Protein AF-A0A662HJH4-F1 (afdb_monomer)

Sequence (136 aa):
MTPLTIWFDTIWGRVGVPEEVVRKVVSTVLCPNPYWSYSRFLTREEVSSYLEGSEDPGLLAKVAKYVLFYAENMAFNGYLMHLALKGREEADQYLEWMMGLLKRLRELAIQAEAGATRELVWEMISLCLKYGLDPF

pLDDT: mean 96.34, std 5.33, range [55.91, 98.81]

Mean predicted aligned error: 2.82 Å

Secondary structure (DSSP, 8-state):
-PPPEEEEEETTEEEEEEHHHHHHH-SS---S---HHHH-SS-HHHHHHHHTT---HHHHHHHHHHHHHHHHHHHHHHHHHHHHHT-HHHHHHHHHHHHHHHHHHHHHHHHHHHH--HHHHHHHHHHHHHTT----

Solvent-accessible surface area (backbone atoms only — not comparable to full-atom values): 7686 Å² total; per-residue (Å²): 130,83,77,58,67,47,76,45,85,48,102,78,46,78,44,80,41,48,46,69,57,53,56,70,55,42,83,73,66,91,52,99,50,54,51,36,90,74,53,59,80,45,52,70,67,57,51,50,43,49,74,76,62,57,74,52,43,69,59,38,26,51,50,28,49,46,50,42,37,30,51,29,36,52,53,48,49,52,30,52,51,30,37,56,77,68,30,63,69,57,14,52,54,53,42,59,61,48,46,60,56,54,54,52,36,52,57,51,33,55,47,20,73,77,62,27,43,66,67,59,41,47,53,51,50,53,52,34,48,76,73,75,40,78,84,122

Nearest PDB structures (foldseek):
  6ot9-assembly1_A  TM=5.435E-01  e=3.006E+00  Escherichia coli
  3tom-assembly3_B  TM=5.508E-01  e=3.182E+00  Escherichia coli

Foldseek 3Di:
DPFDWDWDQDPLGIDTDGVVVLVLLDVDDADPDLQCVPVVLDDPVLVVCLVVPDFPLVSQLSLLSSLLRQLSNVLVVVLVVCCSPPNDVRSVVSNVVSSVLNVVSVVLSVVSVVTGGSVSSVVSQVSCVVVVHHND

Radius of gyration: 15.69 Å; Cα contacts (8 Å, |Δi|>4): 166; chains: 1; bounding box: 48×25×41 Å

Structure (mmCIF, N/CA/C/O backbone):
data_AF-A0A662HJH4-F1
#
_entry.id   AF-A0A662HJH4-F1
#
loop_
_atom_site.group_PDB
_atom_site.id
_atom_site.type_symbol
_atom_site.label_atom_id
_atom_site.label_alt_id
_atom_site.label_comp_id
_atom_site.label_asym_id
_atom_site.label_entity_id
_atom_site.label_seq_id
_atom_site.pdbx_PDB_ins_code
_atom_site.Cartn_x
_atom_site.Cartn_y
_atom_site.Cartn_z
_atom_site.occupancy
_atom_site.B_iso_or_equiv
_atom_site.auth_seq_id
_atom_site.auth_comp_id
_atom_site.auth_asym_id
_atom_site.auth_atom_id
_atom_site.pdbx_PDB_model_num
ATOM 1 N N . MET A 1 1 ? 28.678 -10.997 -4.151 1.00 55.91 1 MET A N 1
ATOM 2 C CA . MET A 1 1 ? 27.535 -11.856 -4.530 1.00 55.91 1 MET A CA 1
ATOM 3 C C . MET A 1 1 ? 26.724 -11.103 -5.562 1.00 55.91 1 MET A C 1
ATOM 5 O O . MET A 1 1 ? 26.527 -9.910 -5.371 1.00 55.91 1 MET A O 1
ATOM 9 N N . THR A 1 2 ? 26.303 -11.749 -6.645 1.00 59.94 2 THR A N 1
ATOM 10 C CA . THR A 1 2 ? 25.379 -11.139 -7.612 1.00 59.94 2 THR A CA 1
ATOM 11 C C . THR A 1 2 ? 24.013 -10.970 -6.939 1.00 59.94 2 THR A C 1
ATOM 13 O O . THR A 1 2 ? 23.566 -11.931 -6.307 1.00 59.94 2 THR A O 1
ATOM 16 N N . PRO A 1 3 ? 23.357 -9.798 -7.016 1.00 75.75 3 PRO A N 1
ATOM 17 C CA . PRO A 1 3 ? 22.027 -9.620 -6.441 1.00 75.75 3 PRO A CA 1
ATOM 18 C C . PRO A 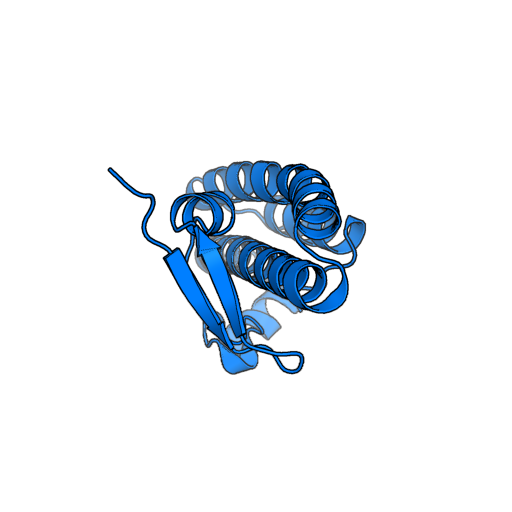1 3 ? 21.051 -10.630 -7.054 1.00 75.75 3 PRO A C 1
ATOM 20 O O . PRO A 1 3 ? 21.019 -10.802 -8.277 1.00 75.75 3 PRO A O 1
ATOM 23 N N . LEU A 1 4 ? 20.260 -11.306 -6.216 1.00 91.19 4 LEU A N 1
ATOM 24 C CA . LEU A 1 4 ? 19.210 -12.200 -6.696 1.00 91.19 4 LEU A CA 1
ATOM 25 C C . LEU A 1 4 ? 18.208 -11.378 -7.518 1.00 91.19 4 LEU A C 1
ATOM 27 O O . LEU A 1 4 ? 17.730 -10.340 -7.066 1.00 91.19 4 LEU A O 1
ATOM 31 N N . THR A 1 5 ? 17.903 -11.829 -8.733 1.00 95.50 5 THR A N 1
ATOM 32 C CA . THR A 1 5 ? 16.896 -11.198 -9.597 1.00 95.50 5 THR A CA 1
ATOM 33 C C . THR A 1 5 ? 15.602 -11.997 -9.529 1.00 95.50 5 THR A C 1
ATOM 35 O O . THR A 1 5 ? 15.602 -13.201 -9.785 1.00 95.50 5 THR A O 1
ATOM 38 N N . ILE A 1 6 ? 14.502 -11.320 -9.212 1.00 96.12 6 ILE A N 1
ATOM 39 C CA . ILE A 1 6 ? 13.148 -11.869 -9.245 1.00 96.12 6 ILE A CA 1
ATOM 40 C C . ILE A 1 6 ? 12.505 -11.456 -10.568 1.00 96.12 6 ILE A C 1
ATOM 42 O O . ILE A 1 6 ? 12.597 -10.300 -10.984 1.00 96.12 6 ILE A O 1
ATOM 46 N N . TRP A 1 7 ? 11.872 -12.410 -11.242 1.00 96.38 7 TRP A N 1
ATOM 47 C CA . TRP A 1 7 ? 11.237 -12.187 -12.536 1.00 96.38 7 TRP A CA 1
ATOM 48 C C . TRP A 1 7 ? 9.729 -12.057 -12.388 1.00 96.38 7 TRP A C 1
ATOM 50 O O . TRP A 1 7 ? 9.102 -12.900 -11.750 1.00 96.38 7 TRP A O 1
ATOM 60 N N . PHE A 1 8 ? 9.163 -11.043 -13.036 1.00 96.12 8 PHE A N 1
ATOM 61 C CA . PHE A 1 8 ? 7.732 -10.765 -13.038 1.00 96.12 8 PHE A CA 1
ATOM 62 C C . PHE A 1 8 ? 7.201 -10.759 -14.467 1.00 96.12 8 PHE A C 1
ATOM 64 O O . PHE A 1 8 ? 7.808 -10.157 -15.357 1.00 96.12 8 PHE A O 1
ATOM 71 N N . ASP A 1 9 ? 6.062 -11.415 -14.670 1.00 94.44 9 ASP A N 1
ATOM 72 C CA . ASP A 1 9 ? 5.329 -11.369 -15.928 1.00 94.44 9 ASP A CA 1
ATOM 73 C C . ASP A 1 9 ? 4.360 -10.184 -15.896 1.00 94.44 9 ASP A C 1
ATOM 75 O O . ASP A 1 9 ? 3.499 -10.085 -15.022 1.00 94.44 9 ASP A O 1
ATOM 79 N N . THR A 1 10 ? 4.520 -9.266 -16.846 1.00 91.94 10 THR A N 1
ATOM 80 C CA . THR A 1 10 ? 3.598 -8.148 -17.070 1.00 91.94 10 THR A CA 1
ATOM 81 C C . THR A 1 10 ? 2.895 -8.335 -18.409 1.00 91.94 10 THR A C 1
ATOM 83 O O . THR A 1 10 ? 3.354 -9.099 -19.262 1.00 91.94 10 THR A O 1
ATOM 86 N N . ILE A 1 11 ? 1.816 -7.588 -18.652 1.00 90.75 11 ILE A N 1
ATOM 87 C CA . ILE A 1 11 ? 1.124 -7.633 -19.949 1.00 90.75 11 ILE A CA 1
ATOM 88 C C . ILE A 1 11 ? 1.972 -7.082 -21.113 1.00 90.75 11 ILE A C 1
ATOM 90 O O . ILE A 1 11 ? 1.615 -7.289 -22.269 1.00 90.75 11 ILE A O 1
ATOM 94 N N . TRP A 1 12 ? 3.097 -6.414 -20.825 1.00 92.06 12 TRP A N 1
ATOM 95 C CA . TRP A 1 12 ? 4.036 -5.885 -21.827 1.00 92.06 12 TRP A CA 1
ATOM 96 C C . TRP A 1 12 ? 5.340 -6.683 -21.913 1.00 92.06 12 TRP A C 1
ATOM 98 O O . TRP A 1 12 ? 6.240 -6.314 -22.663 1.00 92.06 12 TRP A O 1
ATOM 108 N N . GLY A 1 13 ? 5.452 -7.778 -21.161 1.00 91.12 13 GLY A N 1
ATOM 109 C CA . GLY A 1 13 ? 6.615 -8.654 -21.180 1.00 91.12 13 GLY A CA 1
ATOM 110 C C . GLY A 1 13 ? 7.188 -8.936 -19.800 1.00 91.12 13 GLY A C 1
ATOM 111 O O . GLY A 1 13 ? 6.711 -8.458 -18.767 1.00 91.12 13 GLY A O 1
ATOM 112 N N . ARG A 1 14 ? 8.230 -9.764 -19.798 1.00 95.75 14 ARG A N 1
ATOM 113 C CA . ARG A 1 14 ? 8.884 -10.234 -18.582 1.00 95.75 14 ARG A CA 1
ATOM 114 C C . ARG A 1 14 ? 9.976 -9.261 -18.156 1.00 95.75 14 ARG A C 1
ATOM 116 O O . ARG A 1 14 ? 10.860 -8.945 -18.950 1.00 95.75 14 ARG A O 1
ATOM 123 N N . VAL A 1 15 ? 9.946 -8.831 -16.898 1.00 96.81 15 VAL A N 1
ATOM 124 C CA . VAL A 1 15 ? 10.931 -7.897 -16.332 1.00 96.81 15 VAL A CA 1
ATOM 125 C C . VAL A 1 15 ? 11.671 -8.517 -15.153 1.00 96.81 15 VAL A C 1
ATOM 127 O O . VAL A 1 15 ? 11.099 -9.267 -14.361 1.00 96.81 15 VAL A O 1
ATOM 130 N N . GLY A 1 16 ? 12.965 -8.211 -15.051 1.00 96.81 16 GLY A N 1
ATOM 131 C CA . GLY A 1 16 ? 13.823 -8.625 -13.945 1.00 96.81 16 GLY A CA 1
ATOM 132 C C . GLY A 1 16 ? 14.003 -7.487 -12.946 1.00 96.81 16 GLY A C 1
ATOM 133 O O . GLY A 1 16 ? 14.414 -6.384 -13.318 1.00 96.81 16 GLY A O 1
ATOM 134 N N . VAL A 1 17 ? 13.716 -7.759 -11.675 1.00 96.88 17 VAL A N 1
ATOM 135 C CA . VAL A 1 17 ? 13.860 -6.800 -10.578 1.00 96.88 17 VAL A CA 1
ATOM 136 C C . VAL A 1 17 ? 14.814 -7.370 -9.528 1.00 96.88 17 VAL A C 1
ATOM 138 O O . VAL A 1 17 ? 14.610 -8.502 -9.082 1.00 96.88 17 VAL A O 1
ATOM 141 N N . PRO A 1 18 ? 15.848 -6.623 -9.106 1.00 96.00 18 PRO A N 1
ATOM 142 C CA . PRO A 1 18 ? 16.685 -7.035 -7.985 1.00 96.00 18 PRO A CA 1
ATOM 143 C C . PRO A 1 18 ? 15.852 -7.238 -6.714 1.00 96.00 18 PRO A C 1
ATOM 145 O O . PRO A 1 18 ? 14.998 -6.415 -6.385 1.00 96.00 18 PRO A O 1
ATOM 148 N N . GLU A 1 19 ? 16.115 -8.307 -5.967 1.00 95.56 19 GLU A N 1
ATOM 149 C CA . GLU A 1 19 ? 15.399 -8.630 -4.727 1.00 95.56 19 GLU A CA 1
ATOM 150 C C . GLU A 1 19 ? 15.434 -7.471 -3.716 1.00 95.56 19 GLU A C 1
ATOM 152 O O . GLU A 1 19 ? 14.441 -7.195 -3.045 1.00 95.56 19 GLU A O 1
ATOM 157 N N . GLU A 1 20 ? 16.554 -6.752 -3.637 1.00 95.06 20 GLU A N 1
ATOM 158 C CA . GLU A 1 20 ? 16.713 -5.575 -2.776 1.00 95.06 20 GLU A CA 1
ATOM 159 C C . GLU A 1 20 ? 15.711 -4.460 -3.099 1.00 95.06 20 GLU A C 1
ATOM 161 O O . GLU A 1 20 ? 15.211 -3.800 -2.189 1.00 95.06 20 GLU A O 1
ATOM 166 N N . VAL A 1 21 ? 15.357 -4.286 -4.378 1.00 96.12 21 VAL A N 1
ATOM 167 C CA . VAL A 1 21 ? 14.333 -3.326 -4.796 1.00 96.12 21 VAL A CA 1
ATOM 168 C C . VAL A 1 21 ? 12.975 -3.809 -4.309 1.00 96.12 21 VAL A C 1
ATOM 170 O O . VAL A 1 21 ? 12.262 -3.042 -3.671 1.00 96.12 21 VAL A O 1
ATOM 173 N N . VAL A 1 22 ? 12.643 -5.090 -4.506 1.00 96.81 22 VAL A N 1
ATOM 174 C CA . VAL A 1 22 ? 11.374 -5.661 -4.022 1.00 96.81 22 VAL A CA 1
ATOM 175 C C . VAL A 1 22 ? 11.229 -5.460 -2.511 1.00 96.81 22 VAL A C 1
ATOM 177 O O . VAL A 1 22 ? 10.218 -4.927 -2.061 1.00 96.81 22 VAL A O 1
ATOM 180 N N . ARG A 1 23 ? 12.269 -5.785 -1.732 1.00 95.56 23 ARG A N 1
ATOM 181 C CA . ARG A 1 23 ? 12.293 -5.610 -0.267 1.00 95.56 23 ARG A CA 1
ATOM 182 C C . ARG A 1 23 ? 12.254 -4.144 0.169 1.00 95.56 23 ARG A C 1
ATOM 184 O O . ARG A 1 23 ? 11.767 -3.840 1.254 1.00 95.56 23 ARG A O 1
ATOM 191 N N . LYS A 1 24 ? 12.763 -3.222 -0.653 1.00 96.00 24 LYS A N 1
ATOM 192 C CA . LYS A 1 24 ? 12.679 -1.776 -0.400 1.00 96.00 24 LYS A CA 1
ATOM 193 C C . LYS A 1 24 ? 11.245 -1.261 -0.557 1.00 96.00 24 LYS A C 1
ATOM 195 O O . LYS A 1 24 ? 10.812 -0.424 0.243 1.00 96.00 24 LYS A O 1
ATOM 200 N N . VAL A 1 25 ? 10.516 -1.744 -1.566 1.00 97.31 25 VAL A N 1
ATOM 201 C CA . VAL A 1 25 ? 9.146 -1.294 -1.875 1.00 97.31 25 VAL A CA 1
ATOM 202 C C . VAL A 1 25 ? 8.099 -1.998 -1.018 1.00 97.31 25 VAL A C 1
ATOM 204 O O . VAL A 1 25 ? 7.188 -1.342 -0.525 1.00 97.31 25 VAL A O 1
ATOM 207 N N . VAL A 1 26 ? 8.238 -3.302 -0.795 1.00 97.25 26 VAL A N 1
ATOM 208 C CA . VAL A 1 26 ? 7.233 -4.118 -0.108 1.00 97.25 26 VAL A CA 1
ATOM 209 C C . VAL A 1 26 ? 7.780 -4.572 1.241 1.00 97.25 26 VAL A C 1
ATOM 211 O O . VAL A 1 26 ? 8.617 -5.469 1.312 1.00 97.25 26 VAL A O 1
ATOM 214 N N . SER A 1 27 ? 7.306 -3.938 2.314 1.00 96.75 27 SER A N 1
ATOM 215 C CA . SER A 1 27 ? 7.589 -4.329 3.703 1.00 96.75 27 SER A CA 1
ATOM 216 C C . SER A 1 27 ? 6.513 -5.249 4.287 1.00 96.75 27 SER A C 1
ATOM 218 O O . SER A 1 27 ? 6.747 -5.904 5.300 1.00 96.75 27 SER A O 1
ATOM 220 N N . THR A 1 28 ? 5.348 -5.308 3.638 1.00 95.62 28 THR A N 1
ATOM 221 C CA . THR A 1 28 ? 4.223 -6.179 3.986 1.00 95.62 28 THR A CA 1
ATOM 222 C C . THR A 1 28 ? 4.348 -7.546 3.298 1.00 95.62 28 THR A C 1
ATOM 224 O O . THR A 1 28 ? 5.219 -8.345 3.634 1.00 95.62 28 THR A O 1
ATOM 227 N N . VAL A 1 29 ? 3.480 -7.837 2.328 1.00 95.12 29 VAL A N 1
ATOM 228 C CA . VAL A 1 29 ? 3.494 -9.057 1.524 1.00 95.12 29 VAL A CA 1
ATOM 229 C C . VAL A 1 29 ? 3.186 -8.702 0.076 1.00 95.12 29 VAL A C 1
ATOM 231 O O . VAL A 1 29 ? 2.308 -7.885 -0.206 1.00 95.12 29 VAL A O 1
ATOM 234 N N . LEU A 1 30 ? 3.919 -9.319 -0.848 1.00 95.31 30 LEU A N 1
ATOM 235 C CA . LEU A 1 30 ? 3.671 -9.165 -2.274 1.00 95.31 30 LEU A CA 1
ATOM 236 C C . LEU A 1 30 ? 2.384 -9.913 -2.650 1.00 95.31 30 LEU A C 1
ATOM 238 O O . LEU A 1 30 ? 2.234 -11.096 -2.341 1.00 95.31 30 LEU A O 1
ATOM 242 N N . CYS A 1 31 ? 1.466 -9.237 -3.331 1.00 94.75 31 CYS A N 1
ATOM 243 C CA . CYS A 1 31 ? 0.1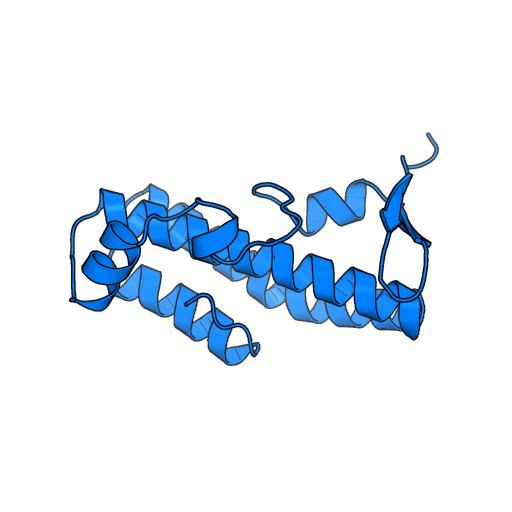85 -9.780 -3.749 1.00 94.75 31 CYS A CA 1
ATOM 244 C C . CYS A 1 31 ? -0.102 -9.405 -5.210 1.00 94.75 31 CYS A C 1
ATOM 246 O O . CYS A 1 31 ? -0.030 -8.225 -5.554 1.00 94.75 31 CYS A O 1
ATOM 248 N N . PRO A 1 32 ? -0.477 -10.368 -6.073 1.00 90.19 32 PRO A N 1
ATOM 249 C CA . PRO A 1 32 ? -0.798 -10.084 -7.474 1.00 90.19 32 PRO A CA 1
ATOM 250 C C . PRO A 1 32 ? -1.936 -9.076 -7.665 1.00 90.19 32 PRO A C 1
ATOM 252 O O . PRO A 1 32 ? -1.970 -8.365 -8.665 1.00 90.19 32 PRO A O 1
ATOM 255 N N . ASN A 1 33 ? -2.881 -9.029 -6.725 1.00 95.00 33 ASN A N 1
ATOM 256 C CA . ASN A 1 33 ? -4.004 -8.108 -6.762 1.00 95.00 33 ASN A CA 1
ATOM 257 C C . ASN A 1 33 ? -4.345 -7.680 -5.321 1.00 95.00 33 ASN A C 1
ATOM 259 O O . ASN A 1 33 ? -4.886 -8.487 -4.559 1.00 95.00 33 ASN A O 1
ATOM 263 N N . PRO A 1 34 ? -4.018 -6.429 -4.943 1.00 97.12 34 PRO A N 1
ATOM 264 C CA . PRO A 1 34 ? -4.160 -5.966 -3.572 1.00 97.12 34 PRO A CA 1
ATOM 265 C C . PRO A 1 34 ? -5.576 -5.510 -3.206 1.00 97.12 34 PRO A C 1
ATOM 267 O O . PRO A 1 34 ? -5.813 -5.274 -2.025 1.00 97.12 34 PRO A O 1
ATOM 270 N N . TYR A 1 35 ? -6.521 -5.407 -4.150 1.00 97.50 35 TYR A N 1
ATOM 271 C CA . TYR A 1 35 ? -7.893 -4.983 -3.847 1.00 97.50 35 TYR A CA 1
ATOM 272 C C . TYR A 1 35 ? -8.503 -5.894 -2.780 1.00 97.50 35 TYR A C 1
ATOM 274 O O . TYR A 1 35 ? -8.433 -7.118 -2.907 1.00 97.50 35 TYR A O 1
ATOM 282 N N . TRP A 1 36 ? -9.087 -5.316 -1.726 1.00 96.94 36 TRP A N 1
ATOM 283 C CA . TRP A 1 36 ? -9.580 -6.054 -0.554 1.00 96.94 36 TRP A CA 1
ATOM 284 C C . TRP A 1 36 ? -10.472 -7.248 -0.922 1.00 96.94 36 TRP A C 1
ATOM 286 O O . TRP A 1 36 ? -10.327 -8.331 -0.355 1.00 96.94 36 TRP A O 1
ATOM 296 N N . SER A 1 37 ? -11.332 -7.080 -1.930 1.00 94.81 37 SER A N 1
ATOM 297 C CA . SER A 1 37 ? -12.266 -8.107 -2.402 1.00 94.81 37 SER A CA 1
ATOM 298 C C . SER A 1 37 ? -11.567 -9.322 -3.020 1.00 94.81 37 SER A C 1
ATOM 300 O O . SER A 1 37 ? -12.110 -10.428 -2.988 1.00 94.81 37 SER A O 1
ATOM 302 N N . TYR A 1 38 ? -10.355 -9.139 -3.547 1.00 96.25 38 TYR A N 1
ATOM 303 C CA . TYR A 1 38 ? -9.541 -10.196 -4.137 1.00 96.25 38 TYR A CA 1
ATOM 304 C C . TYR A 1 38 ? -8.488 -10.731 -3.164 1.00 96.25 38 TYR A C 1
ATOM 306 O O . TYR A 1 38 ? -8.364 -11.945 -2.998 1.00 96.25 38 TYR A O 1
ATOM 314 N N . SER A 1 39 ? -7.739 -9.841 -2.505 1.00 95.94 39 SER A N 1
ATOM 315 C CA . SER A 1 39 ? -6.656 -10.202 -1.583 1.00 95.94 39 SER A CA 1
ATOM 316 C C . SER A 1 39 ? -7.163 -10.878 -0.310 1.00 95.94 39 SER A C 1
ATOM 318 O O . SER A 1 39 ? -6.401 -11.580 0.352 1.00 95.94 39 SER A O 1
ATOM 320 N N . ARG A 1 40 ? -8.448 -10.678 0.029 1.00 93.88 40 ARG A N 1
ATOM 321 C CA . ARG A 1 40 ? -9.090 -11.141 1.270 1.00 93.88 40 ARG A CA 1
ATOM 322 C C . ARG A 1 40 ? -8.409 -10.611 2.531 1.00 93.88 40 ARG A C 1
ATOM 324 O O . ARG A 1 40 ? -8.586 -11.174 3.609 1.00 93.88 40 ARG A O 1
ATOM 331 N N . PHE A 1 41 ? -7.635 -9.532 2.402 1.00 96.06 41 PHE A N 1
ATOM 332 C CA . PHE A 1 41 ? -7.015 -8.877 3.547 1.00 96.06 41 PHE A CA 1
ATOM 333 C C . PHE A 1 41 ? -8.091 -8.283 4.465 1.00 96.06 41 PHE A C 1
ATOM 335 O O . PHE A 1 41 ? -7.985 -8.389 5.684 1.00 96.06 41 PHE A O 1
ATOM 342 N N . LEU A 1 42 ? -9.155 -7.730 3.874 1.00 97.88 42 LEU A N 1
ATOM 343 C CA . LEU A 1 42 ? -10.385 -7.329 4.552 1.00 97.88 42 LEU A CA 1
ATOM 344 C C . LEU A 1 42 ? -11.573 -8.090 3.958 1.00 97.88 42 LEU A C 1
ATOM 346 O O . LEU A 1 42 ? -11.618 -8.375 2.760 1.00 97.88 42 LEU A O 1
ATOM 350 N N . THR A 1 43 ? -12.543 -8.401 4.805 1.00 98.00 43 THR A N 1
ATOM 351 C CA . THR A 1 43 ? -13.863 -8.891 4.396 1.00 98.00 43 THR A CA 1
ATOM 352 C C . THR A 1 43 ? -14.769 -7.728 4.002 1.00 98.00 43 THR A C 1
ATOM 354 O O . THR A 1 43 ? -14.505 -6.572 4.338 1.00 98.00 43 THR A O 1
ATOM 357 N N . ARG A 1 44 ? -15.870 -8.025 3.304 1.00 97.69 44 ARG A N 1
ATOM 358 C CA . ARG A 1 44 ? -16.862 -7.003 2.952 1.00 97.69 44 ARG A CA 1
ATOM 359 C C . ARG A 1 44 ? -17.457 -6.367 4.206 1.00 97.69 44 ARG A C 1
ATOM 361 O O . ARG A 1 44 ? -17.641 -5.159 4.239 1.00 97.69 44 ARG A O 1
ATOM 368 N N . GLU A 1 45 ? -17.733 -7.175 5.222 1.00 98.31 45 GLU A N 1
ATOM 369 C CA . GLU A 1 45 ? -18.319 -6.754 6.491 1.00 98.31 45 GLU A CA 1
ATOM 370 C C . GLU A 1 45 ? -17.385 -5.795 7.237 1.00 98.31 45 GLU A C 1
ATOM 372 O O . GLU A 1 45 ? -17.834 -4.777 7.752 1.00 98.31 45 GLU A O 1
ATOM 377 N N . GLU A 1 46 ? -16.078 -6.069 7.233 1.00 98.44 46 GLU A N 1
ATOM 378 C CA . GLU A 1 46 ? -15.063 -5.183 7.814 1.00 98.44 46 GLU A CA 1
ATOM 379 C C . GLU A 1 46 ? -14.960 -3.852 7.061 1.00 98.44 46 GLU A C 1
ATOM 381 O O . GLU A 1 46 ? -14.896 -2.797 7.691 1.00 98.44 46 GLU A O 1
ATOM 386 N N . VAL A 1 47 ? -14.987 -3.884 5.723 1.00 98.12 47 VAL A N 1
ATOM 387 C CA . VAL A 1 47 ? -14.988 -2.663 4.903 1.00 98.12 47 VAL A CA 1
ATOM 388 C C . VAL A 1 47 ? -16.250 -1.843 5.164 1.00 98.12 47 VAL A C 1
ATOM 390 O O . VAL A 1 47 ? -16.150 -0.654 5.452 1.00 98.12 47 VAL A O 1
ATOM 393 N N . SER A 1 48 ? -17.430 -2.466 5.127 1.00 98.19 48 SER A N 1
ATOM 394 C CA . SER A 1 48 ? -18.699 -1.800 5.433 1.00 98.19 48 SER A CA 1
ATOM 395 C C . SER A 1 48 ? -18.694 -1.202 6.839 1.00 98.19 48 SER A C 1
ATOM 397 O O . SER A 1 48 ? -18.969 -0.017 6.982 1.00 98.19 48 SER A O 1
ATOM 399 N N . SER A 1 49 ? -18.281 -1.969 7.852 1.00 98.25 49 SER A N 1
ATOM 400 C CA . SER A 1 49 ? -18.183 -1.504 9.240 1.00 98.25 49 SER A CA 1
ATOM 401 C C . SER A 1 49 ? -17.259 -0.287 9.379 1.00 98.25 49 SER A C 1
ATOM 403 O O . SER A 1 49 ? -17.599 0.690 10.049 1.00 98.25 49 SER A O 1
ATOM 405 N N . TYR A 1 50 ? -16.109 -0.293 8.698 1.00 98.25 50 TYR A N 1
ATOM 406 C CA . TYR A 1 50 ? -15.211 0.859 8.670 1.00 98.25 50 TYR A CA 1
ATOM 407 C C . TYR A 1 50 ? -15.858 2.084 8.003 1.00 98.25 50 TYR A C 1
ATOM 409 O O . TYR A 1 50 ? -15.821 3.185 8.567 1.00 98.25 50 TYR A O 1
ATOM 417 N N . LEU A 1 51 ? -16.464 1.912 6.825 1.00 97.31 51 LEU A N 1
ATOM 418 C CA . LEU A 1 51 ? -17.110 2.996 6.077 1.00 97.31 51 LEU A CA 1
ATOM 419 C C . LEU A 1 51 ? -18.307 3.591 6.834 1.00 97.31 51 LEU A C 1
ATOM 421 O O . LEU A 1 51 ? -18.510 4.801 6.792 1.00 97.31 51 LEU A O 1
ATOM 425 N N . GLU A 1 52 ? -19.038 2.768 7.585 1.00 98.00 52 GLU A N 1
ATOM 426 C CA . GLU A 1 52 ? -20.176 3.167 8.424 1.00 98.00 52 GLU A CA 1
ATOM 427 C C . GLU A 1 52 ? -19.775 3.892 9.717 1.00 98.00 52 GLU A C 1
ATOM 429 O O . GLU A 1 52 ? -20.639 4.428 10.406 1.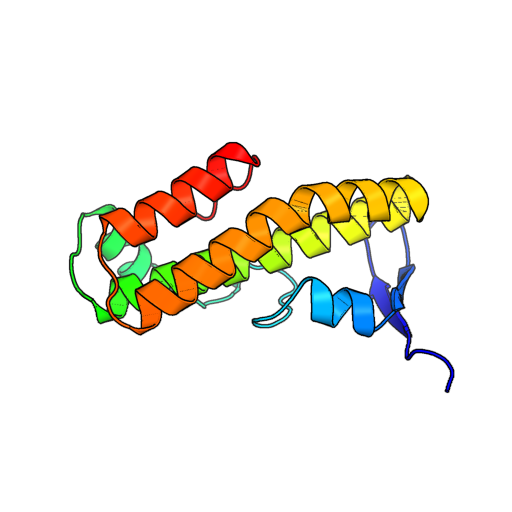00 98.00 52 GLU A O 1
ATOM 434 N N . GLY A 1 53 ? -18.479 3.965 10.036 1.00 97.62 53 GLY A N 1
ATOM 435 C CA . GLY A 1 53 ? -17.994 4.779 11.152 1.00 97.62 53 GLY A CA 1
ATOM 436 C C . GLY A 1 53 ? -17.434 4.008 12.339 1.00 97.62 53 GLY A C 1
ATOM 437 O O . GLY A 1 53 ? -17.258 4.618 13.386 1.00 97.62 53 GLY A O 1
ATOM 438 N N . SER A 1 54 ? -17.143 2.709 12.210 1.00 97.38 54 SER A N 1
ATOM 439 C CA . SER A 1 54 ? -16.582 1.930 13.320 1.00 97.38 54 SER A CA 1
ATOM 440 C C . SER A 1 54 ? -15.330 2.582 13.924 1.00 97.38 54 SER A C 1
ATOM 442 O O . SER A 1 54 ? -14.434 3.039 13.202 1.00 97.38 54 SER A O 1
ATOM 444 N N . GLU A 1 55 ? -15.290 2.589 15.257 1.00 96.88 55 GLU A N 1
ATOM 445 C CA . GLU A 1 55 ? -14.159 3.014 16.089 1.00 96.88 55 GLU A CA 1
ATOM 446 C C . GLU A 1 55 ? -13.460 1.821 16.764 1.00 96.88 55 GLU A C 1
ATOM 448 O O . GLU A 1 55 ? -12.617 2.015 17.636 1.00 96.88 55 GLU A O 1
ATOM 453 N N . ASP A 1 56 ? -13.798 0.582 16.377 1.00 97.88 56 ASP A N 1
ATOM 454 C CA . ASP A 1 56 ? -13.151 -0.622 16.907 1.00 97.88 56 ASP A CA 1
ATOM 455 C C . ASP A 1 56 ? -11.633 -0.568 16.626 1.00 97.88 56 ASP A C 1
ATOM 457 O O . ASP A 1 56 ? -11.225 -0.600 15.457 1.00 97.88 56 ASP A O 1
ATOM 461 N N . PRO A 1 57 ? -10.772 -0.511 17.662 1.00 96.75 57 PRO A N 1
ATOM 462 C CA . PRO A 1 57 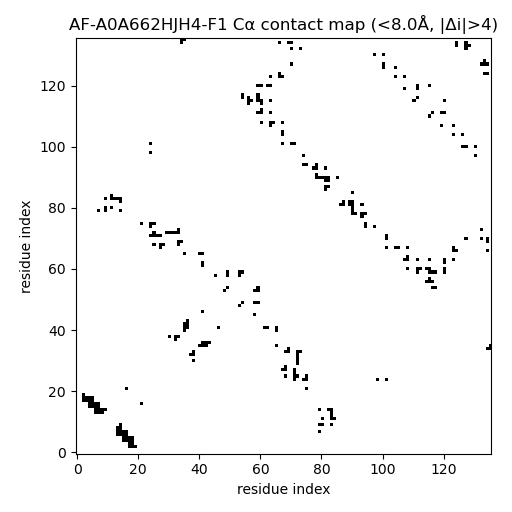? -9.333 -0.352 17.462 1.00 96.75 57 PRO A CA 1
ATOM 463 C C . PRO A 1 57 ? -8.690 -1.513 16.693 1.00 96.75 57 PRO A C 1
ATOM 465 O O . PRO A 1 57 ? -7.718 -1.310 15.965 1.00 96.75 57 PRO A O 1
ATOM 468 N N . GLY A 1 58 ? -9.225 -2.730 16.826 1.00 97.81 58 GLY A N 1
ATOM 469 C CA . GLY A 1 58 ? -8.745 -3.910 16.113 1.00 97.81 58 GLY A CA 1
ATOM 470 C C . GLY A 1 58 ? -9.058 -3.836 14.621 1.00 97.81 58 GLY A C 1
ATOM 471 O O . GLY A 1 58 ? -8.175 -4.083 13.793 1.00 97.81 58 GLY A O 1
ATOM 472 N N . LEU A 1 59 ? -10.280 -3.428 14.267 1.00 98.44 59 LEU A N 1
ATOM 473 C CA . LEU A 1 59 ? -10.651 -3.169 12.876 1.00 98.44 59 LEU A CA 1
ATOM 474 C C . LEU A 1 59 ? -9.817 -2.025 12.291 1.00 98.44 59 LEU A C 1
ATOM 476 O O . LEU A 1 59 ? -9.271 -2.168 11.198 1.00 98.44 59 LEU A O 1
ATOM 480 N N . LEU A 1 60 ? -9.663 -0.917 13.016 1.00 98.75 60 LEU A N 1
ATOM 481 C CA . LEU A 1 60 ? -8.886 0.235 12.557 1.00 98.75 60 LEU A CA 1
ATOM 482 C C . LEU A 1 60 ? -7.410 -0.118 12.327 1.00 98.75 60 LEU A C 1
ATOM 484 O O . LEU A 1 60 ? -6.850 0.247 11.293 1.00 98.75 60 LEU A O 1
ATOM 488 N N . ALA A 1 61 ? -6.788 -0.886 13.226 1.00 98.50 61 ALA A N 1
ATOM 489 C CA . ALA A 1 61 ? -5.419 -1.367 13.043 1.00 98.50 61 ALA A CA 1
ATOM 490 C C . ALA A 1 61 ? -5.299 -2.287 11.817 1.00 98.50 61 ALA A C 1
ATOM 492 O O . ALA A 1 61 ? -4.338 -2.194 11.048 1.00 98.50 61 ALA A O 1
ATOM 493 N N . LYS A 1 62 ? -6.298 -3.149 11.587 1.00 98.50 62 LYS A N 1
ATOM 494 C CA . LYS A 1 62 ? -6.355 -4.013 10.402 1.00 98.50 62 LYS A CA 1
ATOM 495 C C . LYS A 1 62 ? -6.492 -3.201 9.111 1.00 98.50 62 LYS A C 1
ATOM 497 O O . LYS A 1 62 ? -5.783 -3.481 8.143 1.00 98.50 62 LYS A O 1
ATOM 502 N N . VAL A 1 63 ? -7.345 -2.178 9.108 1.00 98.62 63 VAL A N 1
ATOM 503 C CA . VAL A 1 63 ? -7.519 -1.261 7.974 1.00 98.62 63 VAL A CA 1
ATOM 504 C C . VAL A 1 63 ? -6.239 -0.467 7.707 1.00 98.62 63 VAL A C 1
ATOM 506 O O . VAL A 1 63 ? -5.811 -0.396 6.559 1.00 98.62 63 VAL A O 1
ATOM 509 N N . ALA A 1 64 ? -5.571 0.061 8.736 1.00 98.69 64 ALA A N 1
ATOM 510 C CA . ALA A 1 64 ? -4.279 0.736 8.584 1.00 98.69 64 ALA A CA 1
ATOM 511 C C . ALA A 1 64 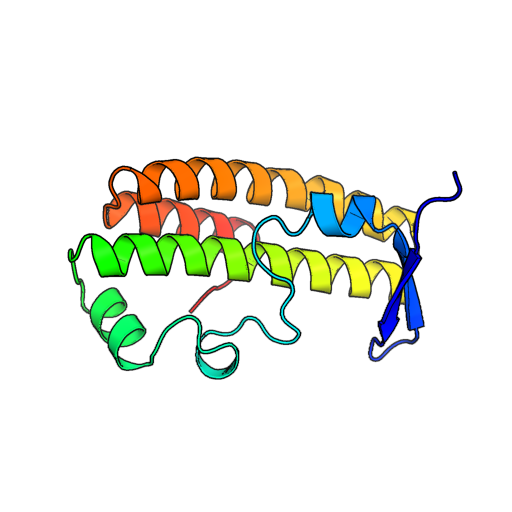? -3.243 -0.169 7.894 1.00 98.69 64 ALA A C 1
ATOM 513 O O . ALA A 1 64 ? -2.581 0.234 6.933 1.00 98.69 64 ALA A O 1
ATOM 514 N N . LYS A 1 65 ? -3.154 -1.431 8.333 1.00 98.50 65 LYS A N 1
ATOM 515 C CA . LYS A 1 65 ? -2.297 -2.449 7.709 1.00 98.50 65 LYS A CA 1
ATOM 516 C C . LYS A 1 65 ? -2.661 -2.702 6.250 1.00 98.50 65 LYS A C 1
ATOM 518 O O . LYS A 1 65 ? -1.765 -2.781 5.411 1.00 98.50 65 LYS A O 1
ATOM 523 N N . TYR A 1 66 ? -3.955 -2.797 5.947 1.00 98.62 66 TYR A N 1
ATOM 524 C CA . TYR A 1 66 ? -4.446 -2.954 4.581 1.00 98.62 66 TYR A CA 1
ATOM 525 C C . TYR A 1 66 ? -4.065 -1.763 3.693 1.00 98.62 66 TYR A C 1
ATOM 527 O O . TYR A 1 66 ? -3.597 -1.978 2.581 1.00 98.62 66 TYR A O 1
ATOM 535 N N . VAL A 1 67 ? -4.197 -0.524 4.175 1.00 98.75 67 VAL A N 1
ATOM 536 C CA . VAL A 1 67 ? -3.843 0.678 3.399 1.00 98.75 67 VAL A CA 1
ATOM 537 C C . VAL A 1 67 ? -2.357 0.677 3.026 1.00 98.75 67 VAL A C 1
ATOM 539 O O . VAL A 1 67 ? -2.022 0.932 1.869 1.00 98.75 67 VAL A O 1
ATOM 542 N N . LEU A 1 68 ? -1.466 0.330 3.964 1.00 98.81 68 LEU A N 1
ATOM 543 C CA . LEU A 1 68 ? -0.038 0.173 3.666 1.00 98.81 68 LEU A CA 1
ATOM 544 C C . LEU A 1 68 ? 0.204 -0.961 2.658 1.00 98.81 68 LEU A C 1
ATOM 546 O O . LEU A 1 68 ? 0.887 -0.753 1.657 1.00 98.81 68 LEU A O 1
ATOM 550 N N . PHE A 1 69 ? -0.376 -2.138 2.900 1.00 98.69 69 PHE A N 1
ATOM 551 C CA . PHE A 1 69 ? -0.282 -3.292 2.003 1.00 98.69 69 PHE A CA 1
ATOM 552 C C . PHE A 1 69 ? -0.726 -2.947 0.573 1.00 98.69 69 PHE A C 1
ATOM 554 O O . PHE A 1 69 ? -0.036 -3.282 -0.393 1.00 98.69 69 PHE A O 1
ATOM 561 N N . TYR A 1 70 ? -1.849 -2.246 0.436 1.00 98.69 70 TYR A N 1
ATOM 562 C CA . TYR A 1 70 ? -2.384 -1.806 -0.842 1.00 98.69 70 TYR A CA 1
ATOM 563 C C . TYR A 1 70 ? -1.425 -0.842 -1.537 1.00 98.69 70 TYR A C 1
ATOM 565 O O . TYR A 1 70 ? -1.050 -1.069 -2.687 1.00 98.69 70 TYR A O 1
ATOM 573 N N . ALA A 1 71 ? -0.969 0.194 -0.829 1.00 98.69 71 ALA A N 1
ATOM 574 C CA . ALA A 1 71 ? -0.086 1.204 -1.396 1.00 98.69 71 ALA A CA 1
ATOM 575 C C . ALA A 1 71 ? 1.258 0.623 -1.857 1.00 98.69 71 ALA A C 1
ATOM 577 O O . ALA A 1 71 ? 1.723 0.963 -2.942 1.00 98.69 71 ALA A O 1
ATOM 578 N N . GLU A 1 72 ? 1.864 -0.281 -1.084 1.00 98.69 72 GLU A N 1
ATOM 579 C CA . GLU A 1 72 ? 3.116 -0.942 -1.468 1.00 98.69 72 GLU A CA 1
ATOM 580 C C . GLU A 1 72 ? 2.958 -1.794 -2.729 1.00 98.69 72 GLU A C 1
ATOM 582 O O . GLU A 1 72 ? 3.788 -1.715 -3.634 1.00 98.69 72 GLU A O 1
ATOM 587 N N . ASN A 1 73 ? 1.880 -2.577 -2.820 1.00 98.44 73 ASN A N 1
ATOM 588 C CA . ASN A 1 73 ? 1.628 -3.425 -3.984 1.00 98.44 73 ASN A CA 1
ATOM 589 C C . ASN A 1 73 ? 1.259 -2.613 -5.229 1.00 98.44 73 ASN A C 1
ATOM 59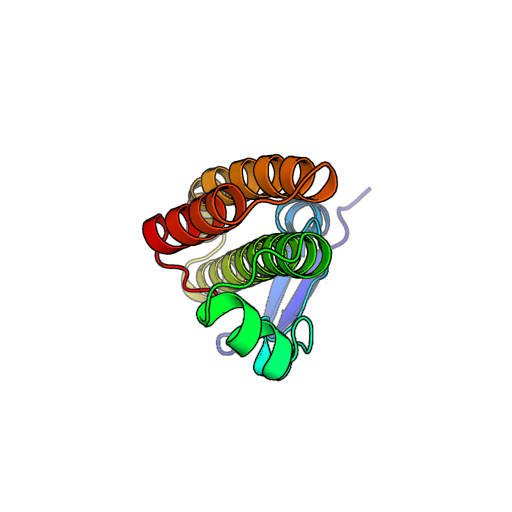1 O O . ASN A 1 73 ? 1.721 -2.935 -6.323 1.00 98.44 73 ASN A O 1
ATOM 595 N N . MET A 1 74 ? 0.488 -1.534 -5.078 1.00 98.31 74 MET A N 1
ATOM 596 C CA . MET A 1 74 ? 0.165 -0.637 -6.189 1.00 98.31 74 MET A CA 1
ATOM 597 C C . MET A 1 74 ? 1.391 0.142 -6.668 1.00 98.31 74 MET A C 1
ATOM 599 O O . MET A 1 74 ? 1.624 0.222 -7.873 1.00 98.31 74 MET A O 1
ATOM 603 N N . ALA A 1 75 ? 2.216 0.650 -5.748 1.00 98.25 75 ALA A N 1
ATOM 604 C CA . ALA A 1 75 ? 3.485 1.284 -6.091 1.00 98.25 75 ALA A CA 1
ATOM 605 C C . ALA A 1 75 ? 4.420 0.296 -6.800 1.00 98.25 75 ALA A C 1
ATOM 607 O O . ALA A 1 75 ? 5.022 0.619 -7.820 1.00 98.25 75 ALA A O 1
ATOM 608 N N . PHE A 1 76 ? 4.517 -0.940 -6.310 1.00 98.25 76 PHE A N 1
ATOM 609 C CA . PHE A 1 76 ? 5.343 -1.949 -6.960 1.00 98.25 76 PHE A CA 1
ATOM 610 C C . PHE A 1 76 ? 4.815 -2.327 -8.352 1.00 98.25 76 PHE A C 1
ATOM 612 O O . PHE A 1 76 ? 5.597 -2.434 -9.292 1.00 98.25 76 PHE A O 1
ATOM 619 N N . ASN A 1 77 ? 3.498 -2.453 -8.528 1.00 97.00 77 ASN A N 1
ATOM 620 C CA . ASN A 1 77 ? 2.900 -2.672 -9.845 1.00 97.00 77 ASN A CA 1
ATOM 621 C C . ASN A 1 77 ? 3.223 -1.511 -10.801 1.00 97.00 77 ASN A C 1
ATOM 623 O O . ASN A 1 77 ? 3.744 -1.745 -11.890 1.00 97.00 77 ASN A O 1
ATOM 627 N N . GLY A 1 78 ? 3.032 -0.263 -10.364 1.00 96.94 78 GLY A N 1
ATOM 628 C CA . GLY A 1 78 ? 3.392 0.921 -11.146 1.00 96.94 78 GLY A CA 1
ATOM 629 C C . GLY A 1 78 ? 4.871 0.948 -11.540 1.00 96.94 78 GLY A C 1
ATOM 630 O O . GLY A 1 78 ? 5.195 1.300 -12.676 1.00 96.94 78 GLY A O 1
ATOM 631 N N . TYR A 1 79 ? 5.764 0.493 -10.656 1.00 97.81 79 TYR A N 1
ATOM 632 C CA . TYR A 1 79 ? 7.184 0.322 -10.963 1.00 97.81 79 TYR A CA 1
ATOM 633 C C . TYR A 1 79 ? 7.407 -0.706 -12.078 1.00 97.81 79 TYR A C 1
ATOM 635 O O . TYR A 1 79 ? 8.116 -0.419 -13.042 1.00 97.81 79 TYR A O 1
ATOM 643 N N . LEU A 1 80 ? 6.770 -1.880 -11.991 1.00 97.56 80 LEU A N 1
ATOM 644 C CA . LEU A 1 80 ? 6.852 -2.915 -13.026 1.00 97.56 80 LEU A CA 1
ATOM 645 C C . LEU A 1 80 ? 6.322 -2.414 -14.377 1.00 97.56 80 LEU A C 1
ATOM 647 O O . LEU A 1 80 ? 6.942 -2.686 -15.405 1.00 97.56 80 LEU A O 1
ATOM 651 N N . MET A 1 81 ? 5.222 -1.651 -14.379 1.00 96.31 81 MET A N 1
ATOM 652 C CA . MET A 1 81 ? 4.676 -1.023 -15.587 1.00 96.31 81 MET A CA 1
ATOM 653 C C . MET A 1 81 ? 5.694 -0.083 -16.242 1.00 96.31 81 MET A C 1
ATOM 655 O O . MET A 1 81 ? 5.961 -0.196 -17.439 1.00 96.31 81 MET A O 1
ATOM 659 N N . HIS A 1 82 ? 6.283 0.831 -15.464 1.00 97.31 82 HIS A N 1
ATOM 660 C CA . HIS A 1 82 ? 7.290 1.766 -15.969 1.00 97.31 82 HIS A CA 1
ATOM 661 C C . HIS A 1 82 ? 8.526 1.026 -16.475 1.00 97.31 82 HIS A C 1
ATOM 663 O O . HIS A 1 82 ? 9.025 1.336 -17.554 1.00 97.31 82 HIS A O 1
ATOM 669 N N . LEU A 1 83 ? 8.974 0.001 -15.750 1.00 97.31 83 LEU A N 1
ATOM 670 C CA . LEU A 1 83 ? 10.133 -0.791 -16.138 1.00 97.31 83 LEU A CA 1
ATOM 671 C C . LEU A 1 83 ? 9.907 -1.514 -17.471 1.00 97.31 83 LEU A C 1
ATOM 673 O O . LEU A 1 83 ? 10.810 -1.536 -18.304 1.00 97.31 83 LEU A O 1
ATOM 677 N N . ALA A 1 84 ? 8.711 -2.068 -17.683 1.00 96.94 84 ALA A N 1
ATOM 678 C CA . ALA A 1 84 ? 8.364 -2.779 -18.910 1.00 96.94 84 ALA A CA 1
ATOM 679 C C . ALA A 1 84 ? 8.173 -1.841 -20.116 1.00 96.94 84 ALA A C 1
ATOM 681 O O . ALA A 1 84 ? 8.566 -2.188 -21.226 1.00 96.94 84 ALA A O 1
ATOM 682 N N . LEU A 1 85 ? 7.575 -0.662 -19.909 1.00 96.50 85 LEU A N 1
ATOM 683 C CA . LEU A 1 85 ? 7.184 0.249 -20.993 1.00 96.50 85 LEU A CA 1
ATOM 684 C C . LEU A 1 85 ? 8.228 1.312 -21.332 1.00 96.50 85 LEU A C 1
ATOM 686 O O . LEU A 1 85 ? 8.357 1.705 -22.489 1.00 96.50 85 LEU A O 1
ATOM 690 N N . LYS A 1 86 ? 8.923 1.822 -20.316 1.00 96.25 86 LYS A N 1
ATOM 691 C CA . LYS A 1 86 ? 9.789 3.002 -20.416 1.00 96.25 86 LYS A CA 1
ATOM 692 C C . LYS A 1 86 ? 11.246 2.724 -20.048 1.00 96.25 86 LYS A C 1
ATOM 694 O O . LYS A 1 86 ? 12.117 3.537 -20.340 1.00 96.25 86 LYS A O 1
ATOM 699 N N . GLY A 1 87 ? 11.520 1.579 -19.426 1.00 95.75 87 GLY A N 1
ATOM 700 C CA . GLY A 1 87 ? 12.856 1.189 -18.998 1.00 95.75 87 GLY A CA 1
ATOM 701 C C . GLY A 1 87 ? 13.207 1.645 -17.581 1.00 95.75 87 GLY A C 1
ATOM 702 O O . GLY A 1 87 ? 12.395 2.200 -16.842 1.00 95.75 87 GLY A O 1
ATOM 703 N N . ARG A 1 88 ? 14.443 1.334 -17.180 1.00 96.19 88 ARG A N 1
ATOM 704 C CA . ARG A 1 88 ? 14.884 1.393 -15.780 1.00 96.19 88 ARG A CA 1
ATOM 705 C C . ARG A 1 88 ? 14.919 2.803 -15.196 1.00 96.19 88 ARG A C 1
ATOM 707 O O . ARG A 1 88 ? 14.490 2.976 -14.066 1.00 96.19 88 ARG A O 1
ATOM 714 N N . GLU A 1 89 ? 15.389 3.786 -15.954 1.00 97.75 89 GLU A N 1
ATOM 715 C CA . GLU A 1 89 ? 15.521 5.165 -15.470 1.00 97.75 89 GLU A CA 1
ATOM 716 C C . GLU A 1 89 ? 14.168 5.757 -15.047 1.00 97.75 89 GLU A C 1
ATOM 718 O O . GLU A 1 89 ? 14.010 6.202 -13.913 1.00 97.75 89 GLU A O 1
ATOM 723 N N . GLU A 1 90 ? 13.161 5.667 -15.916 1.00 98.00 90 GLU A N 1
ATOM 724 C CA . GLU A 1 90 ? 11.794 6.124 -15.631 1.00 98.00 90 GLU A CA 1
ATOM 725 C C . GLU A 1 90 ? 11.143 5.342 -14.484 1.00 98.00 90 GLU A C 1
ATOM 727 O O . GLU A 1 90 ? 10.420 5.912 -13.665 1.00 98.00 90 GLU A O 1
ATOM 732 N N . ALA A 1 91 ? 11.403 4.034 -14.399 1.00 97.88 91 ALA A N 1
ATOM 733 C CA . ALA A 1 91 ? 10.907 3.211 -13.303 1.00 97.88 91 ALA A CA 1
ATOM 734 C C . ALA A 1 91 ? 11.508 3.641 -11.960 1.00 97.88 91 ALA A C 1
ATOM 736 O O . ALA A 1 91 ? 10.787 3.771 -10.971 1.00 97.88 91 ALA A O 1
ATOM 737 N N . ASP A 1 92 ? 12.815 3.891 -11.921 1.00 97.56 92 ASP A N 1
ATOM 738 C CA . ASP A 1 92 ? 13.511 4.284 -10.702 1.00 97.56 92 ASP A CA 1
ATOM 739 C C . ASP A 1 92 ? 13.097 5.706 -10.260 1.00 97.56 92 ASP A C 1
ATOM 741 O O . ASP A 1 92 ? 12.879 5.911 -9.066 1.00 97.56 92 ASP A O 1
ATOM 745 N N . GLN A 1 93 ? 12.857 6.643 -11.192 1.00 98.00 93 GLN A N 1
ATOM 746 C CA . GLN A 1 93 ? 12.286 7.971 -10.891 1.00 98.00 93 GLN A CA 1
ATOM 747 C C . GLN A 1 93 ? 10.863 7.881 -10.316 1.00 98.00 93 GLN A C 1
ATOM 749 O O . GLN A 1 93 ? 10.553 8.509 -9.300 1.00 98.00 93 GLN A O 1
ATOM 754 N N . TYR A 1 94 ? 9.993 7.070 -10.931 1.00 98.12 94 TYR A N 1
ATOM 755 C CA . TYR A 1 94 ? 8.652 6.805 -10.403 1.00 98.12 94 TYR A CA 1
ATOM 756 C C . TYR A 1 94 ? 8.725 6.231 -8.982 1.00 98.12 94 TYR A C 1
ATOM 758 O O . TYR A 1 94 ? 7.998 6.666 -8.084 1.00 98.12 94 TYR A O 1
ATOM 766 N N . LEU A 1 95 ? 9.622 5.266 -8.764 1.00 97.50 95 LEU A N 1
ATOM 767 C CA . LEU A 1 95 ? 9.771 4.646 -7.459 1.00 97.50 95 LEU A CA 1
ATOM 768 C C . LEU A 1 95 ? 10.292 5.641 -6.422 1.00 97.50 95 LEU A C 1
ATOM 770 O O . LEU A 1 95 ? 9.775 5.666 -5.310 1.00 97.50 95 LEU A O 1
ATOM 774 N N . GLU A 1 96 ? 11.276 6.472 -6.765 1.00 97.69 96 GLU A N 1
ATOM 775 C CA . GLU A 1 96 ? 11.787 7.520 -5.879 1.00 97.69 96 GLU A CA 1
ATOM 776 C C . GLU A 1 96 ? 10.669 8.455 -5.403 1.00 97.69 96 GLU A C 1
ATOM 778 O O . GLU A 1 96 ? 10.547 8.701 -4.200 1.00 97.69 96 GLU A O 1
ATOM 783 N N . TRP A 1 97 ? 9.793 8.885 -6.314 1.00 97.38 97 TRP A N 1
ATOM 784 C CA . TRP A 1 97 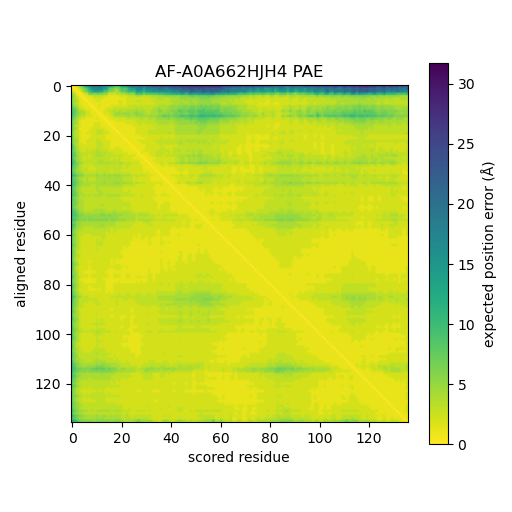? 8.615 9.679 -5.971 1.00 97.38 97 TRP A CA 1
ATOM 785 C C . TRP A 1 97 ? 7.665 8.937 -5.013 1.00 97.38 97 TRP A C 1
ATOM 787 O O . TRP A 1 97 ? 7.262 9.488 -3.984 1.00 97.38 97 TRP A O 1
ATOM 797 N N . MET A 1 98 ? 7.368 7.661 -5.281 1.00 98.38 98 MET A N 1
ATOM 798 C CA . MET A 1 98 ? 6.493 6.842 -4.429 1.00 98.38 98 MET A CA 1
ATOM 799 C C . MET A 1 98 ? 7.099 6.515 -3.058 1.00 98.38 98 MET A C 1
ATOM 801 O O . MET A 1 98 ? 6.363 6.333 -2.087 1.00 98.38 98 MET A O 1
ATOM 805 N N . MET A 1 99 ? 8.427 6.468 -2.923 1.00 98.00 99 MET A N 1
ATOM 806 C CA . MET A 1 99 ? 9.074 6.159 -1.643 1.00 98.00 99 MET A CA 1
ATOM 807 C C . MET A 1 99 ? 8.739 7.181 -0.547 1.00 98.00 99 MET A C 1
ATOM 809 O O . MET A 1 99 ? 8.713 6.808 0.629 1.00 98.00 99 MET A O 1
ATOM 813 N N . GLY A 1 100 ? 8.441 8.436 -0.907 1.00 97.31 100 GLY A N 1
ATOM 814 C CA . GLY A 1 100 ? 7.962 9.449 0.039 1.00 97.31 100 GLY A CA 1
ATOM 815 C C . GLY A 1 100 ? 6.636 9.053 0.699 1.00 97.31 100 GLY A C 1
ATOM 816 O O . GLY A 1 100 ? 6.516 9.108 1.925 1.00 97.31 100 GLY A O 1
ATOM 817 N N . LEU A 1 101 ? 5.675 8.579 -0.102 1.00 98.31 101 LEU A N 1
ATOM 818 C CA . LEU A 1 101 ? 4.407 8.021 0.376 1.00 98.31 101 LEU A CA 1
ATOM 819 C C . LEU A 1 101 ? 4.642 6.794 1.262 1.00 98.31 101 LEU A C 1
ATOM 821 O O . LEU A 1 101 ? 4.180 6.759 2.402 1.00 98.31 101 LEU A O 1
ATOM 825 N N . LEU A 1 102 ? 5.366 5.792 0.749 1.00 98.69 102 LEU A N 1
ATOM 826 C CA . LEU A 1 102 ? 5.509 4.500 1.429 1.00 98.69 102 LEU A CA 1
ATOM 827 C C . LEU A 1 102 ? 6.204 4.637 2.782 1.00 98.69 102 LEU A C 1
ATOM 829 O O . LEU A 1 102 ? 5.789 4.013 3.756 1.00 98.69 102 LEU A O 1
ATOM 833 N N . LYS A 1 103 ? 7.230 5.492 2.877 1.00 98.56 103 LYS A N 1
ATOM 834 C CA . LYS A 1 103 ? 7.897 5.771 4.153 1.00 98.56 103 LYS A CA 1
ATOM 835 C C . LYS A 1 103 ? 6.910 6.333 5.177 1.00 98.56 103 LYS A C 1
ATOM 837 O O . LYS A 1 103 ? 6.853 5.830 6.297 1.00 98.56 103 LYS A O 1
ATOM 842 N N . ARG A 1 104 ? 6.106 7.327 4.788 1.00 98.62 104 ARG A N 1
ATOM 843 C CA . ARG A 1 104 ? 5.133 7.943 5.693 1.00 98.62 104 ARG A CA 1
ATOM 844 C C . ARG A 1 104 ? 4.024 6.967 6.095 1.00 98.62 104 ARG A C 1
ATOM 846 O O . ARG A 1 104 ? 3.669 6.915 7.267 1.00 98.62 104 ARG A O 1
ATOM 853 N N . LEU A 1 105 ? 3.522 6.151 5.167 1.00 98.75 105 LEU A N 1
ATOM 854 C CA . LEU A 1 105 ? 2.531 5.119 5.490 1.00 98.75 105 LEU A CA 1
ATOM 855 C C . LEU A 1 105 ? 3.074 4.073 6.469 1.00 98.75 105 LEU A C 1
ATOM 857 O O . LEU A 1 105 ? 2.339 3.652 7.354 1.00 98.75 105 LEU A O 1
ATOM 861 N N . ARG A 1 106 ? 4.349 3.677 6.363 1.00 98.69 106 ARG A N 1
ATOM 862 C CA . ARG A 1 106 ? 4.980 2.750 7.321 1.00 98.69 106 ARG A CA 1
ATOM 863 C C . ARG A 1 106 ? 5.050 3.342 8.727 1.00 98.69 106 ARG A C 1
ATOM 865 O O . ARG A 1 106 ? 4.730 2.656 9.691 1.00 98.69 106 ARG A O 1
ATOM 872 N N . GLU A 1 107 ? 5.415 4.618 8.848 1.00 98.50 107 GLU A N 1
ATOM 873 C CA . GLU A 1 107 ? 5.421 5.331 10.135 1.00 98.50 107 GLU A CA 1
ATOM 874 C C . GLU A 1 107 ? 4.020 5.403 10.762 1.00 98.50 107 GLU A C 1
ATOM 876 O O . GLU A 1 107 ? 3.874 5.223 11.971 1.00 98.50 107 GLU A O 1
ATOM 881 N N . LEU A 1 108 ? 2.988 5.663 9.952 1.00 98.56 108 LEU A N 1
ATOM 882 C CA . LEU A 1 108 ? 1.594 5.712 10.406 1.00 98.56 108 LEU A CA 1
ATOM 883 C C . LEU A 1 108 ? 1.055 4.320 10.754 1.00 98.56 108 LEU A C 1
ATOM 885 O O . LEU A 1 108 ? 0.353 4.171 11.748 1.00 98.56 108 LEU A O 1
ATOM 889 N N . ALA A 1 109 ? 1.431 3.289 9.996 1.00 97.94 109 ALA A N 1
ATOM 890 C CA . ALA A 1 109 ? 1.063 1.909 10.292 1.00 97.94 109 ALA A CA 1
ATOM 891 C C . ALA A 1 109 ? 1.635 1.448 11.641 1.00 97.94 109 ALA A C 1
ATOM 893 O O . ALA A 1 109 ? 0.912 0.839 12.421 1.00 97.94 109 ALA A O 1
ATOM 894 N N . ILE A 1 110 ? 2.888 1.798 11.960 1.00 98.00 110 ILE A N 1
ATOM 895 C CA . ILE A 1 110 ? 3.487 1.518 13.278 1.00 98.00 110 ILE A CA 1
ATOM 896 C C . ILE A 1 110 ? 2.706 2.228 14.395 1.00 98.00 110 ILE A C 1
ATOM 898 O O . ILE A 1 110 ? 2.442 1.638 15.440 1.00 98.00 110 ILE A O 1
ATOM 902 N N . GLN A 1 111 ? 2.300 3.484 14.181 1.00 98.00 111 GLN A N 1
ATOM 903 C CA . GLN A 1 111 ? 1.459 4.204 15.146 1.00 98.00 111 GLN A CA 1
ATOM 904 C C . GLN A 1 111 ? 0.097 3.521 15.323 1.00 98.00 111 GLN A C 1
ATOM 906 O O . GLN A 1 111 ? -0.371 3.373 16.449 1.00 98.00 111 GLN A O 1
ATOM 911 N N . ALA A 1 112 ? -0.508 3.040 14.236 1.00 97.50 112 ALA A N 1
ATOM 912 C CA . ALA A 1 112 ? -1.790 2.347 14.279 1.00 97.50 112 ALA A CA 1
ATOM 913 C C . ALA A 1 112 ? -1.693 0.989 14.989 1.00 97.50 112 ALA A C 1
ATOM 915 O O . ALA A 1 112 ? -2.618 0.603 15.697 1.00 97.50 112 ALA A O 1
ATOM 916 N N . GLU A 1 113 ? -0.568 0.282 14.864 1.00 94.56 113 GLU A N 1
ATOM 917 C CA . GLU A 1 113 ? -0.307 -0.934 15.644 1.00 94.56 113 GLU A CA 1
ATOM 918 C C . GLU A 1 113 ? -0.237 -0.660 17.153 1.00 94.56 113 GLU A C 1
ATOM 920 O O . GLU A 1 113 ? -0.647 -1.509 17.942 1.00 94.56 113 GLU A O 1
ATOM 925 N N . ALA A 1 114 ? 0.249 0.517 17.560 1.00 95.50 114 ALA A N 1
ATOM 926 C CA . ALA A 1 114 ? 0.304 0.923 18.964 1.00 95.50 114 ALA A CA 1
ATOM 927 C C . ALA A 1 114 ? -1.039 1.462 19.495 1.00 95.50 114 ALA A C 1
ATOM 929 O O . ALA A 1 114 ? -1.319 1.351 20.688 1.00 95.50 114 ALA A O 1
ATOM 930 N N . GLY A 1 115 ? -1.862 2.046 18.624 1.00 96.19 115 GLY A N 1
ATOM 931 C CA . GLY A 1 115 ? -3.165 2.604 18.974 1.00 96.19 115 GLY A CA 1
ATOM 932 C C . GLY A 1 115 ? -3.841 3.242 17.768 1.00 96.19 115 GLY A C 1
ATOM 933 O O . GLY A 1 115 ? -3.680 4.434 17.516 1.00 96.19 115 GLY A O 1
ATOM 934 N N . ALA A 1 116 ? -4.596 2.446 17.013 1.00 96.88 116 ALA A N 1
ATOM 935 C CA . ALA A 1 116 ? -5.303 2.930 15.837 1.00 96.88 116 ALA A CA 1
ATOM 936 C C . ALA A 1 116 ? -6.506 3.799 16.220 1.00 96.88 116 ALA A C 1
ATOM 938 O O . ALA A 1 116 ? -7.371 3.378 16.987 1.00 96.88 116 ALA A O 1
ATOM 939 N N . THR A 1 117 ? -6.585 4.986 15.618 1.00 98.19 117 THR A N 1
ATOM 940 C CA . THR A 1 117 ? -7.779 5.836 15.638 1.00 98.19 117 THR A CA 1
ATOM 941 C C . THR A 1 117 ? -8.299 6.036 14.222 1.00 98.19 117 THR A C 1
ATOM 943 O O . THR A 1 117 ? -7.590 5.804 13.234 1.00 98.19 117 THR A O 1
ATOM 946 N N . ARG A 1 118 ? -9.551 6.476 14.103 1.00 97.81 118 ARG A N 1
ATOM 947 C CA . ARG A 1 118 ? -10.161 6.734 12.800 1.00 97.81 118 ARG A CA 1
ATOM 948 C C . ARG A 1 118 ? -9.442 7.857 12.057 1.00 97.81 118 ARG A C 1
ATOM 950 O O . ARG A 1 118 ? -9.246 7.752 10.850 1.00 97.81 118 ARG A O 1
ATOM 957 N N . GLU A 1 119 ? -9.003 8.885 12.775 1.00 98.19 119 GLU A N 1
ATOM 958 C CA . GLU A 1 119 ? -8.239 10.015 12.241 1.00 98.19 119 GLU A CA 1
ATOM 959 C C . GLU A 1 119 ? -6.904 9.547 11.670 1.00 98.19 119 GLU A C 1
ATOM 961 O O . GLU A 1 119 ? -6.534 9.955 10.573 1.00 98.19 119 GLU A O 1
ATOM 966 N N . LEU A 1 120 ? -6.211 8.648 12.376 1.00 98.38 120 LEU A N 1
ATOM 967 C CA . LEU A 1 120 ? -4.939 8.098 11.920 1.00 98.38 120 LEU A CA 1
ATOM 968 C C . LEU A 1 120 ? -5.110 7.274 10.637 1.00 98.38 120 LEU A C 1
ATOM 970 O O . LEU A 1 120 ? -4.361 7.446 9.675 1.00 98.38 120 LEU A O 1
ATOM 974 N N . VAL A 1 121 ? -6.126 6.407 10.591 1.00 98.50 121 VAL A N 1
ATOM 975 C CA . VAL A 1 121 ? -6.455 5.638 9.380 1.00 98.50 121 VAL A CA 1
ATOM 976 C C . VAL A 1 121 ? -6.841 6.575 8.231 1.00 98.50 121 VAL A C 1
ATOM 978 O O . VAL A 1 121 ? -6.411 6.380 7.093 1.00 98.50 121 VAL A O 1
ATOM 981 N N . TRP A 1 122 ? -7.618 7.619 8.518 1.00 98.38 122 TRP A N 1
ATOM 982 C CA . TRP A 1 122 ? -8.004 8.611 7.523 1.00 98.38 122 TRP A CA 1
ATOM 983 C C . TRP A 1 122 ? -6.813 9.425 7.005 1.00 98.38 122 TRP A C 1
ATOM 985 O O . TRP A 1 122 ? -6.768 9.728 5.813 1.00 98.38 122 TRP A O 1
ATOM 995 N N . GLU A 1 123 ? -5.818 9.736 7.843 1.00 98.62 123 GLU A N 1
ATOM 996 C CA . GLU A 1 123 ? -4.560 10.354 7.405 1.00 98.62 123 GLU A CA 1
ATOM 997 C C . GLU A 1 123 ? -3.851 9.462 6.378 1.00 98.62 123 GLU A C 1
ATOM 999 O O . GLU A 1 123 ? -3.425 9.948 5.328 1.00 98.62 123 GLU A O 1
ATOM 1004 N N . MET A 1 124 ? -3.783 8.150 6.631 1.00 98.75 124 MET A N 1
ATOM 1005 C CA . MET A 1 124 ? -3.190 7.192 5.693 1.00 98.75 124 MET A CA 1
ATOM 1006 C C . MET A 1 124 ? -3.936 7.166 4.352 1.00 98.75 124 MET A C 1
ATOM 1008 O O . MET A 1 124 ? -3.304 7.251 3.299 1.00 98.75 124 MET A O 1
ATOM 1012 N N . ILE A 1 125 ? -5.271 7.100 4.374 1.00 98.62 125 ILE A N 1
ATOM 1013 C CA . ILE A 1 125 ? -6.099 7.112 3.156 1.00 98.62 125 ILE A CA 1
ATOM 1014 C C . ILE A 1 125 ? -5.942 8.436 2.407 1.00 98.62 125 ILE A C 1
ATOM 1016 O O . ILE A 1 125 ? -5.705 8.441 1.202 1.00 98.62 125 ILE A O 1
ATOM 1020 N N . SER A 1 126 ? -6.003 9.564 3.114 1.00 98.50 126 SER A N 1
ATOM 1021 C CA . SER A 1 126 ? -5.834 10.899 2.528 1.00 98.50 126 SER A CA 1
ATOM 1022 C C . SER A 1 126 ? -4.478 11.043 1.839 1.00 98.50 126 SER A C 1
ATOM 1024 O O . SER A 1 126 ? -4.370 11.654 0.773 1.00 98.50 126 SER A O 1
ATOM 1026 N N . LEU A 1 127 ? -3.433 10.451 2.421 1.00 98.44 127 LEU A N 1
ATOM 1027 C CA . LEU A 1 127 ? -2.111 10.435 1.820 1.00 98.44 127 LEU A CA 1
ATOM 1028 C C . LEU A 1 127 ? -2.070 9.571 0.553 1.00 98.44 127 LEU A C 1
ATOM 1030 O O . LEU A 1 127 ? -1.491 10.008 -0.437 1.00 98.44 127 LEU A O 1
ATOM 1034 N N . CYS A 1 128 ? -2.720 8.404 0.540 1.00 98.69 128 CYS A N 1
ATOM 1035 C CA . CYS A 1 128 ? -2.890 7.607 -0.679 1.00 98.69 128 CYS A CA 1
ATOM 1036 C C . CYS A 1 128 ? -3.598 8.407 -1.783 1.00 98.69 128 CYS A C 1
ATOM 1038 O O . CYS A 1 128 ? -3.080 8.496 -2.898 1.00 98.69 128 CYS A O 1
ATOM 1040 N N . LEU A 1 129 ? -4.712 9.072 -1.459 1.00 98.38 129 LEU A N 1
ATOM 1041 C CA . LEU A 1 129 ? -5.487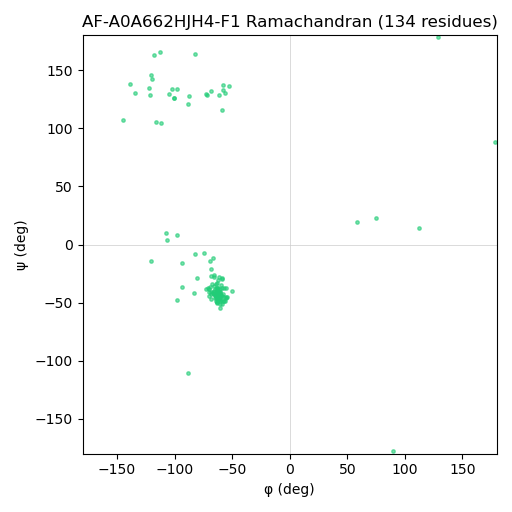 9.865 -2.419 1.00 98.38 129 LEU A CA 1
ATOM 1042 C C . LEU A 1 129 ? -4.660 11.007 -3.026 1.00 98.38 129 LEU A C 1
ATOM 1044 O O . LEU A 1 129 ? -4.730 11.250 -4.229 1.00 98.38 129 LEU A O 1
ATOM 1048 N N . LYS A 1 130 ? -3.799 11.661 -2.231 1.00 98.06 130 LYS A N 1
ATOM 1049 C CA . LYS A 1 130 ? -2.86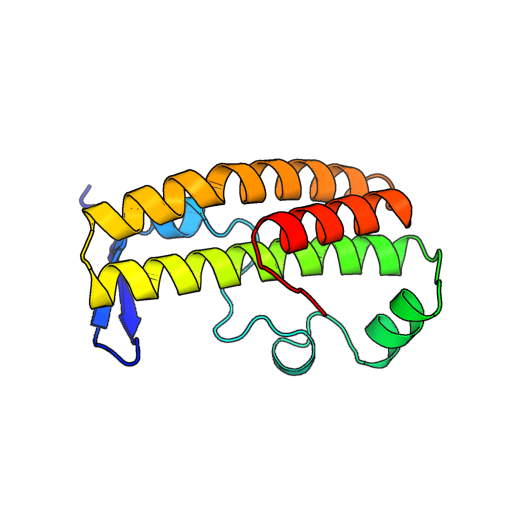1 12.689 -2.721 1.00 98.06 130 LYS A CA 1
ATOM 1050 C C . LYS A 1 130 ? -1.897 12.163 -3.796 1.00 98.06 130 LYS A C 1
ATOM 1052 O O . LYS A 1 130 ? -1.448 12.940 -4.636 1.00 98.06 130 LYS A O 1
ATOM 1057 N N . TYR A 1 131 ? -1.578 10.871 -3.769 1.00 97.69 131 TYR A N 1
ATOM 1058 C CA . TYR A 1 131 ? -0.723 10.195 -4.750 1.00 97.69 131 TYR A CA 1
ATOM 1059 C C . TYR A 1 131 ? -1.525 9.455 -5.835 1.00 97.69 131 TYR A C 1
ATOM 1061 O O . TYR A 1 131 ? -0.943 8.733 -6.640 1.00 97.69 131 TYR A O 1
ATOM 1069 N N . GLY A 1 132 ? -2.850 9.636 -5.883 1.00 97.12 132 GLY A N 1
ATOM 1070 C CA . GLY A 1 132 ? -3.718 8.987 -6.866 1.00 97.12 132 GLY A CA 1
ATOM 1071 C C . GLY A 1 132 ? -3.970 7.501 -6.595 1.00 97.12 132 GLY A C 1
ATOM 1072 O O . GLY A 1 132 ? -4.282 6.762 -7.524 1.00 97.12 132 GLY A O 1
ATOM 1073 N N . LEU A 1 133 ? -3.821 7.053 -5.345 1.00 97.94 133 LEU A N 1
ATOM 1074 C CA . LEU A 1 133 ? -4.163 5.700 -4.915 1.00 97.94 133 LEU A CA 1
ATOM 1075 C C . LEU A 1 133 ? -5.460 5.714 -4.107 1.00 97.94 133 LEU A C 1
ATOM 1077 O O . LEU A 1 133 ? -5.566 6.454 -3.132 1.00 97.94 133 LEU A O 1
ATOM 1081 N N . ASP A 1 134 ? -6.397 4.841 -4.470 1.00 97.06 134 ASP A N 1
ATOM 1082 C CA . ASP A 1 134 ? -7.652 4.648 -3.741 1.00 97.06 134 ASP A CA 1
ATOM 1083 C C . ASP A 1 134 ? -7.724 3.223 -3.174 1.00 97.06 134 ASP A C 1
ATOM 1085 O O . ASP A 1 134 ? -7.857 2.273 -3.951 1.00 97.06 134 ASP A O 1
ATOM 1089 N N . PRO A 1 135 ? -7.543 3.032 -1.854 1.00 95.94 135 PRO A N 1
ATOM 1090 C CA . PRO A 1 135 ? -7.618 1.711 -1.241 1.00 95.94 135 PRO A CA 1
ATOM 1091 C C . PRO A 1 135 ? -9.023 1.080 -1.207 1.00 95.94 135 PRO A C 1
ATOM 1093 O O . PRO A 1 135 ? -9.095 -0.122 -0.918 1.00 95.94 135 PRO A O 1
ATOM 1096 N N . PHE A 1 136 ? -10.107 1.834 -1.455 1.00 93.31 136 PHE A N 1
ATOM 1097 C CA . PHE A 1 136 ? -11.492 1.383 -1.235 1.00 93.31 136 PHE A CA 1
ATOM 1098 C C . PHE A 1 136 ? -12.388 1.404 -2.472 1.00 93.31 136 PHE A C 1
ATOM 1100 O O . PHE A 1 136 ? -12.255 2.308 -3.318 1.00 93.31 136 PHE A O 1
#